Protein AF-A0A5A7NBA6-F1 (afdb_monomer_lite)

Secondary structure (DSSP, 8-state):
--------PPPPPP-HHHHT-HHHHHHHHHHHHHHHHHHHHGGGT--HHHHHHHHHHHHSTTB-HHHHHHHHTS-HHHHHHHHHTS-TT-EEEEE-TTS-EEEEEEPTT------

Radius of gyration: 22.15 Å; chains: 1; bounding box: 51×26×79 Å

Sequence (115 aa):
MPPKQVRKKAQTLDFSSLDDLFGFRLRLAQVKLFQHFRESLAPLQITPGQAGLLILIRDNPGISQSDLARAMQVERATLGQTIEAGAPRFHCAQSAPGGSPGLFLEPVGGRGCFC

Organism: NCBI:txid1236968

pLDDT: mean 74.18, std 15.96, range [31.55, 94.38]

InterPro domains:
  IPR000835 MarR-type HTH domain [PF01047] (46-83)
  IPR001387 Cro/C1-type, helix-turn-helix domain [cd00093] (54-86)
  IPR036388 Winged helix-like DNA-binding domain superfamily [G3DSA:1.10.10.10] (3-85)
  IPR036390 Winged helix DNA-binding domain superfamily [SSF46785] (13-83)

Foldseek 3Di:
DDDDDDPDDPDDDDCPVVPPVPVSVVVVVVVVVLVVVQVVCVVVVAHPLLVVLQVCCAVPPFAALVVSCVVSVHDSVVVVVRQVSGRPQWHWDQADPVGRGGTHTDGRPPDDDDD

Structure (mmCIF, N/CA/C/O backbone):
data_AF-A0A5A7NBA6-F1
#
_entry.id   AF-A0A5A7NBA6-F1
#
loop_
_atom_site.group_PDB
_atom_site.id
_atom_site.type_symbol
_atom_site.label_atom_id
_atom_site.label_alt_id
_atom_site.label_comp_id
_atom_site.label_asym_id
_atom_site.label_entity_id
_atom_site.label_seq_id
_atom_site.pdbx_PDB_ins_code
_atom_site.Cartn_x
_atom_site.Cartn_y
_atom_site.Cartn_z
_atom_site.occupancy
_atom_site.B_iso_or_equiv
_atom_site.auth_seq_id
_atom_site.auth_comp_id
_atom_site.auth_asym_id
_atom_site.auth_atom_id
_atom_site.pdbx_PDB_model_num
ATOM 1 N N . MET A 1 1 ? 4.515 -1.793 55.145 1.00 46.81 1 MET A N 1
ATOM 2 C CA . MET A 1 1 ? 3.142 -1.715 54.600 1.00 46.81 1 MET A CA 1
ATOM 3 C C . MET A 1 1 ? 3.258 -1.636 53.082 1.00 46.81 1 MET A C 1
ATOM 5 O O . MET A 1 1 ? 3.805 -0.649 52.606 1.00 46.81 1 MET A O 1
ATOM 9 N N . PRO A 1 2 ? 2.900 -2.686 52.322 1.00 53.69 2 PRO A N 1
ATOM 10 C CA . PRO A 1 2 ? 3.023 -2.648 50.866 1.00 53.69 2 PRO A CA 1
ATOM 11 C C . PRO A 1 2 ? 2.019 -1.645 50.263 1.00 53.69 2 PRO A C 1
ATOM 13 O O . PRO A 1 2 ? 0.901 -1.525 50.776 1.00 53.69 2 PRO A O 1
ATOM 16 N N . PRO A 1 3 ? 2.391 -0.907 49.201 1.00 57.19 3 PRO A N 1
ATOM 17 C CA . PRO A 1 3 ? 1.520 0.094 48.594 1.00 57.19 3 PRO A CA 1
ATOM 18 C C . PRO A 1 3 ? 0.298 -0.568 47.935 1.00 57.19 3 PRO A C 1
ATOM 20 O O . PRO A 1 3 ? 0.428 -1.467 47.104 1.00 57.19 3 PRO A O 1
ATOM 23 N N . LYS A 1 4 ? -0.907 -0.105 48.300 1.00 56.94 4 LYS A N 1
ATOM 24 C CA . LYS A 1 4 ? -2.174 -0.492 47.659 1.00 56.94 4 LYS A CA 1
ATOM 25 C C . LYS A 1 4 ? -2.187 0.024 46.217 1.00 56.94 4 LYS A C 1
ATOM 27 O O . LYS A 1 4 ? -2.393 1.212 45.986 1.00 56.94 4 LYS A O 1
ATOM 32 N N . GLN A 1 5 ? -1.996 -0.866 45.246 1.00 64.00 5 GLN A N 1
ATOM 33 C CA . GLN A 1 5 ? -2.208 -0.547 43.835 1.00 64.00 5 GLN A CA 1
ATOM 34 C C . GLN A 1 5 ? -3.697 -0.281 43.580 1.00 64.00 5 GLN A C 1
ATOM 36 O O . GLN A 1 5 ? -4.537 -1.178 43.670 1.00 64.00 5 GLN A O 1
ATOM 41 N N . VAL A 1 6 ? -4.027 0.966 43.249 1.00 63.88 6 VAL A N 1
ATOM 42 C CA . VAL A 1 6 ? -5.360 1.355 42.786 1.00 63.88 6 VAL A CA 1
ATOM 43 C C . VAL A 1 6 ? -5.533 0.814 41.367 1.00 63.88 6 VAL A C 1
ATOM 45 O O . VAL A 1 6 ? -4.910 1.307 40.427 1.00 63.88 6 VAL A O 1
ATOM 48 N N . ARG A 1 7 ? -6.365 -0.220 41.193 1.00 64.12 7 ARG A N 1
ATOM 49 C CA . ARG A 1 7 ? -6.763 -0.699 39.861 1.00 64.12 7 ARG A CA 1
ATOM 50 C C . ARG A 1 7 ? -7.501 0.435 39.141 1.00 64.12 7 ARG A C 1
ATOM 52 O O . ARG A 1 7 ? -8.629 0.760 39.509 1.00 64.12 7 ARG A O 1
ATOM 59 N N . LYS A 1 8 ? -6.875 1.049 38.130 1.00 66.94 8 LYS A N 1
ATOM 60 C CA . LYS A 1 8 ? -7.542 2.010 37.237 1.00 66.94 8 LYS A CA 1
ATOM 61 C C . LYS A 1 8 ? -8.712 1.291 36.559 1.00 66.94 8 LYS A C 1
ATOM 63 O O . LYS A 1 8 ? -8.500 0.336 35.816 1.00 66.94 8 LYS A O 1
ATOM 68 N N . LYS A 1 9 ? -9.942 1.729 36.836 1.00 61.78 9 LYS A N 1
ATOM 69 C CA . LYS A 1 9 ? -11.141 1.264 36.127 1.00 61.78 9 LYS A CA 1
ATOM 70 C C . LYS A 1 9 ? -10.965 1.635 34.652 1.00 61.78 9 LYS A C 1
ATOM 72 O O . LYS A 1 9 ? -10.729 2.805 34.355 1.00 61.78 9 LYS A O 1
ATOM 77 N N . ALA A 1 10 ? -11.018 0.653 33.755 1.00 68.06 10 ALA A N 1
ATOM 78 C CA . ALA A 1 10 ? -10.973 0.917 32.323 1.00 68.06 10 ALA A CA 1
ATOM 79 C C . ALA A 1 10 ? -12.167 1.814 31.967 1.00 68.06 10 ALA A C 1
ATOM 81 O O . ALA A 1 10 ? -13.314 1.446 32.218 1.00 68.06 10 ALA A O 1
ATOM 82 N N . GLN A 1 11 ? -11.890 3.017 31.468 1.00 78.12 11 GLN A N 1
ATOM 83 C CA . GLN A 1 11 ? -12.929 3.915 30.979 1.00 78.12 11 GLN A CA 1
ATOM 84 C C . GLN A 1 11 ? -13.466 3.341 29.667 1.00 78.12 11 GLN A C 1
ATOM 86 O O . GLN A 1 11 ? -12.701 3.102 28.733 1.00 78.12 11 GLN A O 1
ATOM 91 N N . THR A 1 12 ? -14.769 3.090 29.606 1.00 81.19 12 THR A N 1
ATOM 92 C CA . THR A 1 12 ? -15.468 2.758 28.364 1.00 81.19 12 THR A CA 1
ATOM 93 C C . THR A 1 12 ? -15.627 4.031 27.545 1.00 81.19 12 THR A C 1
ATOM 95 O O . THR A 1 12 ? -16.196 5.006 28.034 1.00 81.19 12 THR A O 1
ATOM 98 N N . LEU A 1 13 ? -15.096 4.032 26.324 1.00 85.44 13 LEU A N 1
ATOM 99 C CA . LEU A 1 13 ? -15.252 5.142 25.388 1.00 85.44 13 LEU A CA 1
ATOM 100 C C . LEU A 1 13 ? -16.667 5.117 24.801 1.00 85.44 13 LEU A C 1
ATOM 102 O O . LEU A 1 13 ? -17.128 4.067 24.356 1.00 85.44 13 LEU A O 1
ATOM 106 N N . ASP A 1 14 ? -17.331 6.269 24.801 1.00 87.12 14 ASP A N 1
ATOM 107 C CA . ASP A 1 14 ? -18.592 6.472 24.093 1.00 87.12 14 ASP A CA 1
ATOM 108 C C . ASP A 1 14 ? -18.295 6.865 22.638 1.00 87.12 14 ASP A C 1
ATOM 110 O O . ASP A 1 14 ? -17.618 7.861 22.380 1.00 87.12 14 ASP A O 1
ATOM 114 N N . PHE A 1 15 ? -18.764 6.048 21.695 1.00 84.25 15 PHE A N 1
ATOM 115 C CA . PHE A 1 15 ? -18.573 6.245 20.256 1.00 84.25 15 PHE A CA 1
ATOM 116 C C . PHE A 1 15 ? -19.818 6.804 19.555 1.00 84.25 15 PHE A C 1
ATOM 118 O O . PHE A 1 15 ? -19.771 6.998 18.343 1.00 84.25 15 PHE A O 1
ATOM 125 N N . SER A 1 16 ? -20.900 7.096 20.284 1.00 86.38 16 SER A N 1
ATOM 126 C CA . SER A 1 16 ? -22.195 7.498 19.715 1.00 86.38 16 SER A CA 1
ATOM 127 C C . SER A 1 16 ? -22.088 8.660 18.718 1.00 86.38 16 SER A C 1
ATOM 129 O O . SER A 1 16 ? -22.542 8.542 17.585 1.00 86.38 16 SER A O 1
ATOM 131 N N . SER A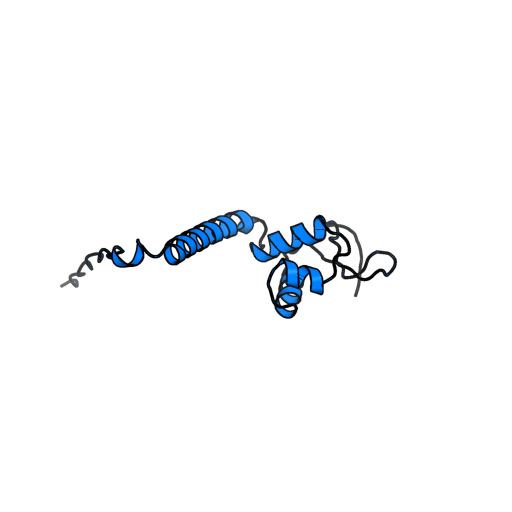 1 17 ? -21.384 9.742 19.064 1.00 86.19 17 SER A N 1
ATOM 132 C CA . SER A 1 17 ? -21.180 10.895 18.164 1.00 86.19 17 SER A CA 1
ATOM 133 C C . SER A 1 17 ? -20.340 10.594 16.912 1.00 86.19 17 SER A C 1
ATOM 135 O O . SER A 1 17 ? -20.282 11.410 15.994 1.00 86.19 17 SER A O 1
ATOM 137 N N . LEU A 1 18 ? -19.633 9.461 16.880 1.00 86.56 18 LEU A N 1
ATOM 138 C CA . LEU A 1 18 ? -18.788 9.035 15.761 1.00 86.56 18 LEU A CA 1
ATOM 139 C C . LEU A 1 18 ? -19.493 8.015 14.856 1.00 86.56 18 LEU A C 1
ATOM 141 O O . LEU A 1 18 ? -18.998 7.738 13.762 1.00 86.56 18 LEU A O 1
ATOM 145 N N . ASP A 1 19 ? -20.630 7.462 15.285 1.00 81.69 19 ASP A N 1
ATOM 146 C CA . ASP A 1 19 ? -21.346 6.420 14.548 1.00 81.69 19 ASP A CA 1
ATOM 147 C C . ASP A 1 19 ? -21.938 6.920 13.226 1.00 81.69 19 ASP A C 1
ATOM 149 O O . ASP A 1 19 ? -21.913 6.188 12.233 1.00 81.69 19 ASP A O 1
ATOM 153 N N . ASP A 1 20 ? -22.353 8.185 13.181 1.00 85.81 20 ASP A N 1
ATOM 154 C CA . ASP A 1 20 ? -22.891 8.827 11.976 1.00 85.81 20 ASP A CA 1
ATOM 155 C C . ASP A 1 20 ? -21.791 9.323 11.018 1.00 85.81 20 ASP A C 1
ATOM 157 O O . ASP A 1 20 ? -22.051 9.692 9.870 1.00 85.81 20 ASP A O 1
ATOM 161 N N . LEU A 1 21 ? -20.523 9.296 11.448 1.00 92.88 21 LEU A N 1
ATOM 162 C CA . LEU A 1 21 ? -19.390 9.717 10.630 1.00 92.88 21 LEU A CA 1
ATOM 163 C C . LEU A 1 21 ? -18.865 8.546 9.798 1.00 92.88 21 LEU A C 1
ATOM 165 O O . LEU A 1 21 ? -17.892 7.876 10.156 1.00 92.88 21 LEU A O 1
ATOM 169 N N . PHE A 1 22 ? -19.460 8.341 8.621 1.00 91.62 22 PHE A N 1
ATOM 170 C CA . PHE A 1 22 ? -19.016 7.311 7.672 1.00 91.62 22 PHE A CA 1
ATOM 171 C C . PHE A 1 22 ? -17.500 7.359 7.404 1.00 91.62 22 PHE A C 1
ATOM 173 O O . PHE A 1 22 ? -16.827 6.328 7.419 1.00 91.62 22 PHE A O 1
ATOM 180 N N . GLY A 1 23 ? -16.937 8.563 7.244 1.00 93.25 23 GLY A N 1
ATOM 181 C CA . GLY A 1 23 ? -15.498 8.750 7.042 1.00 93.25 23 GLY A CA 1
ATOM 182 C C . GLY A 1 23 ? -14.643 8.243 8.210 1.00 93.25 23 GLY A C 1
ATOM 183 O O . GLY A 1 23 ? -13.580 7.663 7.989 1.00 93.25 23 GLY A O 1
ATOM 184 N N . PHE A 1 24 ? -15.120 8.382 9.450 1.00 92.00 24 PHE A N 1
ATOM 185 C CA . PHE A 1 24 ? -14.426 7.859 10.627 1.00 92.00 24 PHE A CA 1
ATOM 186 C C . PHE A 1 24 ? -14.424 6.326 10.639 1.00 92.00 24 PHE A C 1
ATOM 188 O O . PHE A 1 24 ? -13.382 5.702 10.851 1.00 92.00 24 PHE A O 1
A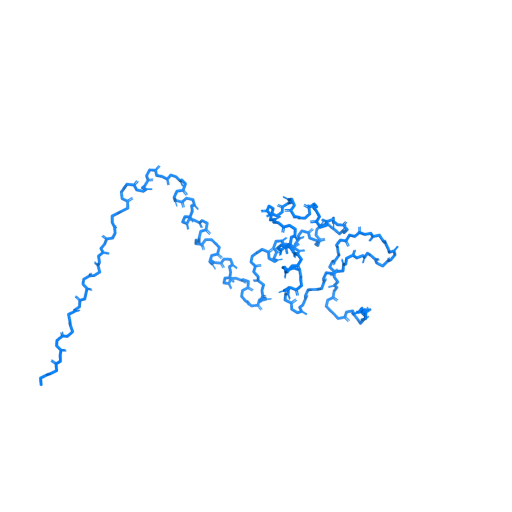TOM 195 N N . ARG A 1 25 ? -15.563 5.702 10.319 1.00 90.38 25 ARG A N 1
ATOM 196 C CA . ARG A 1 25 ? -15.661 4.240 10.191 1.00 90.38 25 ARG A CA 1
ATOM 197 C C . ARG A 1 25 ? -14.766 3.706 9.072 1.00 90.38 25 ARG A C 1
ATOM 199 O O . ARG A 1 25 ? -14.060 2.718 9.280 1.00 90.38 25 ARG A O 1
ATOM 206 N N . LEU A 1 26 ? -14.718 4.391 7.928 1.00 94.38 26 LEU A N 1
ATOM 207 C CA . LEU A 1 26 ? -13.817 4.046 6.829 1.00 94.38 26 LEU A CA 1
ATOM 208 C C . LEU A 1 26 ? -12.346 4.167 7.244 1.00 94.38 26 LEU A C 1
ATOM 210 O O . LEU A 1 26 ? -11.548 3.284 6.936 1.00 94.38 26 LEU A O 1
ATOM 214 N N . ARG A 1 27 ? -11.983 5.205 8.006 1.00 93.31 27 ARG A N 1
ATOM 215 C CA . ARG A 1 27 ? -10.631 5.351 8.557 1.00 93.31 27 ARG A CA 1
ATOM 216 C C . ARG A 1 27 ? -10.270 4.197 9.492 1.00 93.31 27 ARG A C 1
ATOM 218 O O . ARG A 1 27 ? -9.166 3.668 9.389 1.00 93.31 27 ARG A O 1
ATOM 225 N N . LEU A 1 28 ? -11.176 3.771 10.374 1.00 92.12 28 LEU A N 1
ATOM 226 C CA . LEU A 1 28 ? -10.942 2.612 11.245 1.00 92.12 28 LEU A CA 1
ATOM 227 C C . LEU A 1 28 ? -10.788 1.312 10.447 1.00 92.12 28 LEU A C 1
ATOM 229 O O . LEU A 1 28 ? -9.908 0.507 10.759 1.00 92.12 28 LEU A O 1
ATOM 233 N N . ALA A 1 29 ? -11.604 1.119 9.407 1.00 93.94 29 ALA A N 1
ATOM 234 C CA . ALA A 1 29 ? -11.478 -0.016 8.499 1.00 93.94 29 ALA A CA 1
ATOM 235 C C . ALA A 1 29 ? -10.120 -0.001 7.781 1.00 93.94 29 ALA A C 1
ATOM 237 O O . ALA A 1 29 ? -9.414 -1.008 7.799 1.00 93.94 29 ALA A O 1
ATOM 238 N N . GLN A 1 30 ? -9.709 1.154 7.244 1.00 94.00 30 GLN A N 1
ATOM 239 C CA . GLN A 1 30 ? -8.397 1.347 6.628 1.00 94.00 30 GLN A CA 1
ATOM 240 C C . GLN A 1 30 ? -7.272 0.993 7.607 1.00 94.00 30 GLN A C 1
ATOM 242 O O . GLN A 1 30 ? -6.375 0.240 7.245 1.00 94.00 30 GLN A O 1
ATOM 247 N N . VAL A 1 31 ? -7.317 1.488 8.850 1.00 92.75 31 VAL A N 1
ATOM 248 C CA . VAL A 1 31 ? -6.288 1.205 9.864 1.00 92.75 31 VAL A CA 1
ATOM 249 C C . VAL A 1 31 ? -6.192 -0.293 10.146 1.00 92.75 31 VAL A C 1
ATOM 251 O O . VAL A 1 31 ? -5.096 -0.846 10.094 1.00 92.75 31 VAL A O 1
ATOM 254 N N . LYS A 1 32 ? -7.318 -0.971 10.402 1.00 94.25 32 LYS A N 1
ATOM 255 C CA . LYS A 1 32 ? -7.320 -2.420 10.669 1.00 94.25 32 LYS A CA 1
ATOM 256 C C . LYS A 1 32 ? -6.804 -3.220 9.474 1.00 94.25 32 LYS A C 1
ATOM 258 O O . LYS A 1 32 ? -5.978 -4.112 9.653 1.00 94.25 32 LYS A O 1
ATOM 263 N N . LEU A 1 33 ? -7.245 -2.870 8.266 1.00 92.38 33 LEU A N 1
ATOM 264 C CA . LEU A 1 33 ? -6.813 -3.528 7.036 1.00 92.38 33 LEU A CA 1
ATOM 265 C C . LEU A 1 33 ? -5.310 -3.351 6.806 1.00 92.38 33 LEU A C 1
ATOM 267 O O . LEU A 1 33 ? -4.619 -4.319 6.506 1.00 92.38 33 LEU A O 1
ATOM 271 N N . PHE A 1 34 ? -4.786 -2.138 6.993 1.00 85.50 34 PHE A N 1
ATOM 272 C CA . PHE A 1 34 ? -3.359 -1.867 6.833 1.00 85.50 34 PHE A CA 1
ATOM 273 C C . PHE A 1 34 ? -2.510 -2.604 7.868 1.00 85.50 34 PHE A C 1
ATOM 275 O O . PHE A 1 34 ? -1.429 -3.070 7.520 1.00 85.50 34 PHE A O 1
ATOM 282 N N . GLN A 1 35 ? -2.980 -2.752 9.109 1.00 90.50 35 GLN A N 1
ATOM 283 C CA . GLN A 1 35 ? -2.261 -3.538 10.116 1.00 90.50 35 GLN A CA 1
ATOM 284 C C . GLN A 1 35 ? -2.189 -5.012 9.723 1.00 90.50 35 GLN A C 1
ATOM 286 O O . GLN A 1 35 ? -1.094 -5.566 9.660 1.00 90.50 35 GLN A O 1
ATOM 291 N N . HIS A 1 36 ? -3.319 -5.606 9.334 1.00 92.12 36 HIS A N 1
ATOM 292 C CA . HIS A 1 36 ? -3.329 -6.985 8.854 1.00 92.12 36 HIS A CA 1
ATOM 293 C C . HIS A 1 36 ? -2.442 -7.170 7.609 1.00 92.12 36 HIS A C 1
ATOM 295 O O . HIS A 1 36 ? -1.691 -8.143 7.494 1.00 92.12 36 HIS A O 1
ATOM 301 N N . PHE A 1 37 ? -2.472 -6.210 6.683 1.00 87.75 37 PHE A N 1
ATOM 302 C CA . PHE A 1 37 ? -1.650 -6.272 5.481 1.00 87.75 37 PHE A CA 1
ATOM 303 C C . PHE A 1 37 ? -0.150 -6.202 5.810 1.00 87.75 37 PHE A C 1
ATOM 305 O O . PHE A 1 37 ? 0.638 -6.982 5.276 1.00 87.75 37 PHE A O 1
ATOM 312 N N . ARG A 1 38 ? 0.255 -5.328 6.740 1.00 86.69 38 ARG A N 1
ATOM 313 C CA . ARG A 1 38 ? 1.644 -5.255 7.223 1.00 86.69 38 ARG A CA 1
ATOM 314 C C . ARG A 1 38 ? 2.101 -6.563 7.861 1.00 86.69 38 ARG A C 1
ATOM 316 O O . ARG A 1 38 ? 3.204 -7.007 7.573 1.00 86.69 38 ARG A O 1
ATOM 323 N N . GLU A 1 39 ? 1.267 -7.179 8.693 1.00 90.75 39 GLU A N 1
ATOM 324 C CA . GLU A 1 39 ? 1.566 -8.474 9.317 1.00 90.75 39 GLU A CA 1
ATOM 325 C C . GLU A 1 39 ? 1.752 -9.576 8.266 1.00 90.75 39 GLU A C 1
ATOM 327 O O . GLU A 1 39 ? 2.700 -10.354 8.344 1.00 90.75 39 GLU A O 1
ATOM 332 N N . SER A 1 40 ? 0.910 -9.584 7.230 1.00 89.62 40 SER A N 1
ATOM 333 C CA . SER A 1 40 ? 0.988 -10.553 6.127 1.00 89.62 40 SER A CA 1
ATOM 334 C C . SER A 1 40 ? 2.270 -10.409 5.298 1.00 89.62 40 SER A C 1
ATOM 336 O O . SER A 1 40 ? 2.788 -11.393 4.774 1.00 89.62 40 SER A O 1
ATOM 338 N N . LEU A 1 41 ? 2.797 -9.186 5.183 1.00 86.06 41 LEU A N 1
ATOM 339 C CA . LEU A 1 41 ? 4.028 -8.882 4.447 1.00 86.06 41 LEU A CA 1
ATOM 340 C C . LEU A 1 41 ? 5.293 -8.914 5.313 1.00 86.06 41 LEU A C 1
ATOM 342 O O . LEU A 1 41 ? 6.398 -8.877 4.769 1.00 86.06 41 LEU A O 1
ATOM 346 N N . ALA A 1 42 ? 5.166 -9.025 6.639 1.00 85.44 42 ALA A N 1
ATOM 347 C CA . ALA A 1 42 ? 6.304 -9.055 7.555 1.00 85.44 42 ALA A CA 1
ATOM 348 C C . ALA A 1 42 ? 7.360 -10.127 7.199 1.00 85.44 42 ALA A C 1
ATOM 350 O O . ALA A 1 42 ? 8.546 -9.790 7.213 1.00 85.44 42 ALA A O 1
ATOM 351 N N . PRO A 1 43 ? 7.000 -11.364 6.782 1.00 86.25 43 PRO A N 1
ATOM 352 C CA . PRO A 1 43 ? 7.986 -12.371 6.367 1.00 86.25 43 PRO A CA 1
ATOM 353 C C . PRO A 1 43 ? 8.797 -11.976 5.124 1.00 86.25 43 PRO A C 1
ATOM 355 O O . PRO A 1 43 ? 9.915 -12.451 4.924 1.00 86.25 43 PRO A O 1
ATOM 358 N N . LEU A 1 44 ? 8.231 -11.114 4.275 1.00 82.19 44 LEU A N 1
ATOM 359 C CA . LEU A 1 44 ? 8.868 -10.607 3.061 1.00 82.19 44 LEU A CA 1
ATOM 360 C C . LEU A 1 44 ? 9.712 -9.353 3.325 1.00 82.19 44 LEU A C 1
ATOM 362 O O . LEU A 1 44 ? 10.442 -8.934 2.432 1.00 82.19 44 LEU A O 1
ATOM 366 N N . GLN A 1 45 ? 9.642 -8.785 4.536 1.00 82.56 45 GLN A N 1
ATOM 367 C CA . GLN A 1 45 ? 10.336 -7.556 4.936 1.00 82.56 45 GLN A CA 1
ATOM 368 C C . GLN A 1 45 ? 10.042 -6.367 4.005 1.00 82.56 45 GLN A C 1
ATOM 370 O O . GLN A 1 45 ? 10.911 -5.539 3.751 1.00 82.56 45 GLN A O 1
ATOM 375 N N . ILE A 1 46 ? 8.809 -6.285 3.495 1.00 82.00 46 ILE A N 1
ATOM 376 C CA . ILE A 1 46 ? 8.332 -5.167 2.674 1.00 82.00 46 ILE A CA 1
ATOM 377 C C . ILE A 1 46 ? 7.084 -4.535 3.285 1.00 82.00 46 ILE A C 1
ATOM 379 O O . ILE A 1 46 ? 6.290 -5.181 3.966 1.00 82.00 46 ILE A O 1
ATOM 383 N N . THR A 1 47 ? 6.889 -3.251 3.013 1.00 82.25 47 THR A N 1
ATOM 384 C CA . THR A 1 47 ? 5.663 -2.527 3.353 1.00 82.25 47 THR A CA 1
ATOM 385 C C . THR A 1 47 ? 4.559 -2.776 2.313 1.00 82.25 47 THR A C 1
ATOM 387 O O . THR A 1 47 ? 4.854 -3.100 1.161 1.00 82.25 47 THR A O 1
ATOM 390 N N . PRO A 1 48 ? 3.278 -2.551 2.659 1.00 83.62 48 PRO A N 1
ATOM 391 C CA . PRO A 1 48 ? 2.175 -2.520 1.694 1.00 83.62 48 PRO A CA 1
ATOM 392 C C . PRO A 1 48 ? 2.433 -1.647 0.460 1.00 83.62 48 PRO A C 1
ATOM 394 O O . PRO A 1 48 ? 2.121 -2.048 -0.659 1.00 83.62 48 PRO A O 1
ATOM 397 N N . GLY A 1 49 ? 3.041 -0.471 0.658 1.00 83.56 49 GLY A N 1
ATOM 398 C CA . GLY A 1 49 ? 3.400 0.434 -0.434 1.00 83.56 49 GLY A CA 1
ATOM 399 C C . GLY A 1 49 ? 4.443 -0.177 -1.369 1.00 83.56 49 GLY A C 1
ATOM 400 O O . GLY A 1 49 ? 4.270 -0.134 -2.583 1.00 83.56 49 GLY A O 1
ATOM 401 N N . GLN A 1 50 ? 5.475 -0.820 -0.813 1.00 81.75 50 GLN A N 1
ATOM 402 C CA . GLN A 1 50 ? 6.484 -1.553 -1.589 1.00 81.75 50 GLN A CA 1
ATOM 403 C C . GLN A 1 50 ? 5.878 -2.734 -2.350 1.00 81.75 50 GLN A C 1
ATOM 405 O O . GLN A 1 50 ? 6.213 -2.944 -3.509 1.00 81.75 50 GLN A O 1
ATOM 410 N N . ALA A 1 51 ? 4.958 -3.483 -1.740 1.00 83.94 51 ALA A N 1
ATOM 411 C CA . ALA A 1 51 ? 4.279 -4.582 -2.422 1.00 83.94 51 ALA A CA 1
ATOM 412 C C . ALA A 1 51 ? 3.472 -4.089 -3.634 1.00 83.94 51 ALA A C 1
ATOM 414 O O . ALA A 1 51 ? 3.628 -4.625 -4.729 1.00 83.94 51 ALA A O 1
ATOM 415 N N . GLY A 1 52 ? 2.659 -3.038 -3.461 1.00 86.06 52 GLY A N 1
ATOM 416 C CA . GLY A 1 52 ? 1.903 -2.431 -4.562 1.00 86.06 52 GLY A CA 1
ATOM 417 C C . GLY A 1 52 ? 2.813 -1.901 -5.671 1.00 86.06 52 GLY A C 1
ATOM 418 O O . GLY A 1 52 ? 2.556 -2.129 -6.850 1.00 86.06 52 GLY A O 1
ATOM 419 N N . LEU A 1 53 ? 3.928 -1.281 -5.285 1.00 85.88 53 LEU A N 1
ATOM 420 C CA . LEU A 1 53 ? 4.936 -0.786 -6.210 1.00 85.88 53 LEU A CA 1
ATOM 421 C C . LEU A 1 53 ? 5.538 -1.895 -7.082 1.00 85.88 53 LEU A C 1
ATOM 423 O O . LEU A 1 53 ? 5.558 -1.781 -8.305 1.00 85.88 53 LEU A O 1
ATOM 427 N N . LEU A 1 54 ? 6.007 -2.975 -6.452 1.00 83.94 54 LEU A N 1
ATOM 428 C CA . LEU A 1 54 ? 6.608 -4.115 -7.143 1.00 83.94 54 LEU A CA 1
ATOM 429 C C . LEU A 1 54 ? 5.604 -4.786 -8.085 1.00 83.94 54 LEU A C 1
ATOM 431 O O . LEU A 1 54 ? 5.954 -5.118 -9.213 1.00 83.94 54 LEU A O 1
ATOM 435 N N . ILE A 1 55 ? 4.351 -4.946 -7.650 1.00 86.44 55 ILE A N 1
ATOM 436 C CA . ILE A 1 55 ? 3.273 -5.495 -8.483 1.00 86.44 55 ILE A CA 1
ATOM 437 C C . ILE A 1 55 ? 3.056 -4.625 -9.726 1.00 86.44 55 ILE A C 1
ATOM 439 O O . ILE A 1 55 ? 3.009 -5.153 -10.833 1.00 86.44 55 ILE A O 1
ATOM 443 N N . LEU A 1 56 ? 2.998 -3.299 -9.572 1.00 88.38 56 LEU A N 1
ATOM 444 C CA . LEU A 1 56 ? 2.814 -2.392 -10.705 1.00 88.38 56 LEU A CA 1
ATOM 445 C C . LEU A 1 56 ? 3.973 -2.447 -11.703 1.00 88.38 56 LEU A C 1
ATOM 447 O O . LEU A 1 56 ? 3.714 -2.455 -12.902 1.00 88.38 56 LEU A O 1
ATOM 451 N N . ILE A 1 57 ? 5.224 -2.517 -11.238 1.00 86.56 57 ILE A N 1
ATOM 452 C CA . ILE A 1 57 ? 6.392 -2.652 -12.126 1.00 86.56 57 ILE A CA 1
ATOM 453 C C . ILE A 1 57 ? 6.371 -4.010 -12.839 1.00 86.56 57 ILE A C 1
ATOM 455 O O . ILE A 1 57 ? 6.628 -4.076 -14.039 1.00 86.56 57 ILE A O 1
ATOM 459 N N . ARG A 1 58 ? 6.038 -5.095 -12.123 1.00 85.62 58 ARG A N 1
ATOM 460 C CA . ARG A 1 58 ? 5.918 -6.443 -12.701 1.00 85.62 58 ARG A CA 1
ATOM 461 C C . ARG A 1 58 ? 4.888 -6.482 -13.825 1.00 85.62 58 ARG A C 1
ATOM 463 O O . ARG A 1 58 ? 5.155 -7.050 -14.878 1.00 85.62 58 ARG A O 1
ATOM 470 N N . ASP A 1 59 ? 3.720 -5.903 -13.572 1.00 89.19 59 ASP A N 1
ATOM 471 C CA . ASP A 1 59 ? 2.578 -5.975 -14.481 1.00 89.19 59 ASP A CA 1
ATOM 472 C C . ASP A 1 59 ? 2.679 -4.918 -15.601 1.00 89.19 59 ASP A C 1
ATOM 474 O O . ASP A 1 59 ? 1.998 -5.036 -16.617 1.00 89.19 59 ASP A O 1
ATOM 478 N N . ASN A 1 60 ? 3.559 -3.915 -15.451 1.00 88.44 60 ASN A N 1
ATOM 479 C CA . ASN A 1 60 ? 3.824 -2.859 -16.435 1.00 88.44 60 ASN A CA 1
ATOM 480 C C . ASN A 1 60 ? 5.341 -2.641 -16.637 1.00 88.44 60 ASN A C 1
ATOM 482 O O . ASN A 1 60 ? 5.874 -1.596 -16.242 1.00 88.44 60 ASN A O 1
ATOM 486 N N . PRO A 1 61 ? 6.063 -3.598 -17.249 1.00 85.06 61 PRO A N 1
ATOM 487 C CA . PRO A 1 61 ? 7.490 -3.442 -17.512 1.00 85.06 61 PRO A CA 1
ATOM 488 C C . PRO A 1 61 ? 7.765 -2.205 -18.372 1.00 85.06 61 PRO A C 1
ATOM 490 O O . PRO A 1 61 ? 7.104 -1.980 -19.384 1.00 85.06 61 PRO A O 1
ATOM 493 N N . GLY A 1 62 ? 8.751 -1.403 -17.978 1.00 84.75 62 GLY A N 1
ATOM 494 C CA . GLY A 1 62 ? 9.092 -0.159 -18.664 1.00 84.75 62 GLY A CA 1
ATOM 495 C C . GLY A 1 62 ? 8.257 1.051 -18.239 1.00 84.75 62 GLY A C 1
ATOM 496 O O . GLY A 1 62 ? 8.442 2.129 -18.802 1.00 84.75 62 GLY A O 1
ATOM 497 N N . ILE A 1 63 ? 7.379 0.924 -17.233 1.00 87.94 63 ILE A N 1
ATOM 498 C CA . ILE A 1 63 ? 6.645 2.071 -16.682 1.00 87.94 63 ILE A CA 1
ATOM 499 C C . ILE A 1 63 ? 7.612 3.168 -16.210 1.00 87.94 63 ILE A C 1
ATOM 501 O O . ILE A 1 63 ? 8.655 2.901 -15.602 1.00 87.94 63 ILE A O 1
ATOM 505 N N . SER A 1 64 ? 7.264 4.427 -16.485 1.00 84.88 64 SER A N 1
ATOM 506 C CA . SER A 1 64 ? 8.048 5.573 -16.027 1.00 84.88 64 SER A CA 1
ATOM 507 C C . SER A 1 64 ? 7.860 5.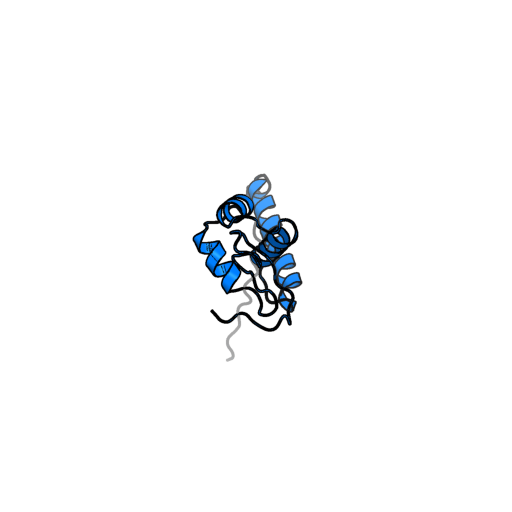802 -14.520 1.00 84.88 64 SER A C 1
ATOM 509 O O . SER A 1 64 ? 6.786 5.562 -13.967 1.00 84.88 64 SER A O 1
ATOM 511 N N . GLN A 1 65 ? 8.878 6.338 -13.834 1.00 79.69 65 GLN A N 1
ATOM 512 C CA . GLN A 1 65 ? 8.751 6.714 -12.415 1.00 79.69 65 GLN A CA 1
ATOM 513 C C . GLN A 1 65 ? 7.624 7.731 -12.175 1.00 79.69 65 GLN A C 1
ATOM 515 O O . GLN A 1 65 ? 6.980 7.701 -11.129 1.00 79.69 65 GLN A O 1
ATOM 520 N N . SER A 1 66 ? 7.389 8.636 -13.129 1.00 84.12 66 SER A N 1
ATOM 521 C CA . SER A 1 66 ? 6.344 9.660 -13.035 1.00 84.12 66 SER A CA 1
ATOM 522 C C . SER A 1 66 ? 4.944 9.052 -13.110 1.00 84.12 66 SER A C 1
ATOM 524 O O . SER A 1 66 ? 4.068 9.424 -12.329 1.00 84.12 66 SER A O 1
ATOM 526 N N . ASP A 1 67 ? 4.732 8.091 -14.010 1.00 87.56 67 ASP A N 1
ATOM 527 C CA . ASP A 1 67 ? 3.457 7.379 -14.114 1.00 87.56 67 ASP A CA 1
ATOM 528 C C . ASP A 1 67 ? 3.212 6.488 -12.904 1.00 87.56 67 ASP A C 1
ATOM 530 O O . ASP A 1 67 ? 2.096 6.438 -12.388 1.00 87.56 67 ASP A O 1
ATOM 534 N N . LEU A 1 68 ? 4.268 5.860 -12.393 1.00 86.12 68 LEU A N 1
ATOM 535 C CA . LEU A 1 68 ? 4.206 5.058 -11.181 1.00 86.12 68 LEU A CA 1
ATOM 536 C C . LEU A 1 68 ? 3.884 5.909 -9.939 1.00 86.12 68 LEU A C 1
ATOM 538 O O . LEU A 1 68 ? 3.051 5.511 -9.128 1.00 86.12 68 LEU A O 1
ATOM 542 N N . ALA A 1 69 ? 4.459 7.113 -9.825 1.00 84.50 69 ALA A N 1
ATOM 543 C CA . ALA A 1 69 ? 4.129 8.097 -8.783 1.00 84.50 69 ALA A CA 1
ATOM 544 C C . ALA A 1 69 ? 2.670 8.523 -8.820 1.00 84.50 69 ALA A C 1
ATOM 546 O O . ALA A 1 69 ? 1.986 8.519 -7.795 1.00 84.50 69 ALA A O 1
ATOM 547 N N . ARG A 1 70 ? 2.178 8.819 -10.022 1.00 87.12 70 ARG A N 1
ATOM 548 C CA . ARG A 1 70 ? 0.784 9.185 -10.246 1.00 87.12 70 ARG A CA 1
ATOM 549 C C . ARG A 1 70 ? -0.168 8.042 -9.891 1.00 87.12 70 ARG A C 1
ATOM 551 O O . ARG A 1 70 ? -1.176 8.292 -9.238 1.00 87.12 70 ARG A O 1
ATOM 558 N N . ALA A 1 71 ? 0.156 6.806 -10.274 1.00 88.06 71 ALA A N 1
ATOM 559 C CA . ALA A 1 71 ? -0.654 5.628 -9.961 1.00 88.06 71 ALA A CA 1
ATOM 560 C C . ALA A 1 71 ? -0.711 5.341 -8.4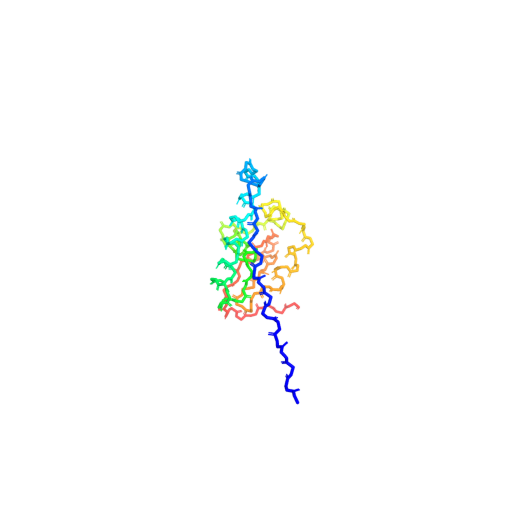52 1.00 88.06 71 ALA A C 1
ATOM 562 O O . ALA A 1 71 ? -1.771 5.020 -7.921 1.00 88.06 71 ALA A O 1
ATOM 563 N N . MET A 1 72 ? 0.415 5.503 -7.756 1.00 85.94 72 MET A N 1
ATOM 564 C CA . MET A 1 72 ? 0.524 5.263 -6.315 1.00 85.94 72 MET A CA 1
ATOM 565 C C . MET A 1 72 ? 0.036 6.440 -5.455 1.00 85.94 72 MET A C 1
ATOM 567 O O . MET A 1 72 ? -0.051 6.292 -4.240 1.00 85.94 72 MET A O 1
ATOM 571 N N . GLN A 1 73 ? -0.289 7.590 -6.062 1.00 85.19 73 GLN A N 1
ATOM 572 C CA . GLN A 1 73 ? -0.664 8.833 -5.370 1.00 85.19 73 GLN A CA 1
ATOM 573 C C . GLN A 1 73 ? 0.362 9.263 -4.305 1.00 85.19 73 GLN A C 1
ATOM 575 O O . GLN A 1 73 ? 0.008 9.729 -3.223 1.00 85.19 73 GLN A O 1
ATOM 580 N N . VAL A 1 74 ? 1.649 9.096 -4.613 1.00 77.88 74 VAL A N 1
ATOM 581 C CA . VAL A 1 74 ? 2.770 9.476 -3.742 1.00 77.88 74 VAL A CA 1
ATOM 582 C C . VAL A 1 74 ? 3.704 10.436 -4.463 1.00 77.88 74 VAL A C 1
ATOM 584 O O . VAL A 1 74 ? 3.751 10.490 -5.693 1.00 77.88 74 VAL A O 1
ATOM 587 N N . GLU A 1 75 ? 4.495 11.179 -3.697 1.00 67.94 75 GLU A N 1
ATOM 588 C CA . GLU A 1 75 ? 5.541 12.020 -4.263 1.00 67.94 75 GLU A CA 1
ATOM 589 C C . GLU A 1 75 ? 6.666 11.168 -4.870 1.00 67.94 75 GLU A C 1
ATOM 591 O O . GLU A 1 75 ? 7.085 10.143 -4.321 1.00 67.94 75 GLU A O 1
ATOM 596 N N . ARG A 1 76 ? 7.212 11.621 -6.005 1.00 57.09 76 ARG A N 1
ATOM 597 C CA . ARG A 1 76 ? 8.294 10.930 -6.727 1.00 57.09 76 ARG A CA 1
ATOM 598 C C . ARG A 1 76 ? 9.542 10.699 -5.858 1.00 57.09 76 ARG A C 1
ATOM 600 O O . ARG A 1 76 ? 10.214 9.684 -6.013 1.00 57.09 76 ARG A O 1
ATOM 607 N N . ALA A 1 77 ? 9.829 11.605 -4.920 1.00 59.47 77 ALA A N 1
ATOM 608 C CA . ALA A 1 77 ? 10.952 11.485 -3.987 1.00 59.47 77 ALA A CA 1
ATOM 609 C C . ALA A 1 77 ? 10.762 10.357 -2.953 1.00 59.47 77 ALA A C 1
ATOM 611 O O . ALA A 1 77 ? 11.734 9.727 -2.533 1.00 59.47 77 ALA A O 1
ATOM 612 N N . THR A 1 78 ? 9.517 10.065 -2.563 1.00 59.81 78 THR A N 1
ATOM 613 C CA . THR A 1 78 ? 9.175 8.942 -1.673 1.00 59.81 78 THR A CA 1
ATOM 614 C C . THR A 1 78 ? 9.324 7.607 -2.398 1.00 59.81 78 THR A C 1
ATOM 616 O O . THR A 1 78 ? 9.727 6.611 -1.800 1.00 59.81 78 THR A O 1
ATOM 619 N N . LEU A 1 79 ? 9.054 7.588 -3.705 1.00 61.09 79 LEU A N 1
ATOM 620 C CA . LEU A 1 79 ? 9.222 6.407 -4.547 1.00 61.09 79 LEU A CA 1
ATOM 621 C C . LEU A 1 79 ? 10.671 5.956 -4.676 1.00 61.09 79 LEU A C 1
ATOM 623 O O . LEU A 1 79 ? 10.923 4.773 -4.484 1.00 61.09 79 LEU A O 1
ATOM 627 N N . GLY A 1 80 ? 11.613 6.867 -4.941 1.00 58.06 80 GLY A N 1
ATOM 628 C CA . GLY A 1 80 ? 13.039 6.519 -5.034 1.00 58.06 80 GLY A CA 1
ATOM 629 C C . GLY A 1 80 ? 13.547 5.822 -3.768 1.00 58.06 80 GLY A C 1
ATOM 630 O O . GLY A 1 80 ? 14.090 4.725 -3.840 1.00 58.06 80 GLY A O 1
ATOM 631 N N . GLN A 1 81 ? 13.221 6.384 -2.600 1.00 59.81 81 GLN A N 1
ATOM 632 C CA . GLN A 1 81 ? 13.553 5.792 -1.298 1.00 59.81 81 GLN A CA 1
ATOM 633 C C . GLN A 1 81 ? 12.883 4.429 -1.080 1.00 59.81 81 GLN A C 1
ATOM 635 O O . GLN A 1 81 ? 13.461 3.542 -0.467 1.00 59.81 81 GLN A O 1
ATOM 640 N N . THR A 1 82 ? 11.664 4.244 -1.588 1.00 60.91 82 THR A N 1
ATOM 641 C CA . THR A 1 82 ? 10.899 2.996 -1.446 1.00 60.91 82 THR A CA 1
ATOM 642 C C . THR A 1 82 ? 11.433 1.881 -2.353 1.00 60.91 82 THR A C 1
ATOM 644 O O . THR A 1 82 ? 11.397 0.713 -1.955 1.00 60.91 82 THR A O 1
ATOM 647 N N . ILE A 1 83 ? 11.930 2.243 -3.543 1.00 61.91 83 ILE A N 1
ATOM 648 C CA . ILE A 1 83 ? 12.593 1.348 -4.502 1.00 61.91 83 ILE A CA 1
ATOM 649 C C . ILE A 1 83 ? 13.947 0.896 -3.946 1.00 61.91 83 ILE A C 1
ATOM 651 O O . ILE A 1 83 ? 14.228 -0.298 -3.935 1.00 61.91 83 ILE A O 1
ATOM 655 N N . GLU A 1 84 ? 14.756 1.832 -3.444 1.00 58.78 84 GLU A N 1
ATOM 656 C CA . GLU A 1 84 ? 16.084 1.543 -2.884 1.00 58.78 84 GLU A CA 1
ATOM 657 C C . GLU A 1 84 ? 16.012 0.796 -1.546 1.00 58.78 84 GLU A C 1
ATOM 659 O O . GLU A 1 84 ? 16.823 -0.088 -1.288 1.00 58.78 84 GLU A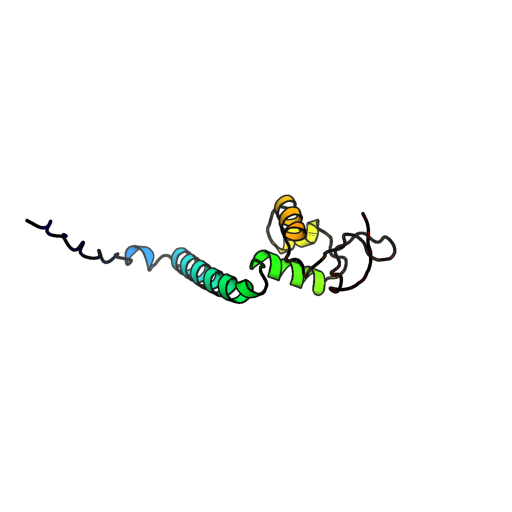 O 1
ATOM 664 N N . ALA A 1 85 ? 15.008 1.088 -0.713 1.00 57.34 85 ALA A N 1
ATOM 665 C CA . ALA A 1 85 ? 14.764 0.382 0.547 1.00 57.34 85 ALA A CA 1
ATOM 666 C C . ALA A 1 85 ? 13.962 -0.925 0.380 1.00 57.34 85 ALA A C 1
ATOM 668 O O . ALA A 1 85 ? 13.484 -1.484 1.374 1.00 57.34 85 ALA A O 1
ATOM 669 N N . GLY A 1 86 ? 13.732 -1.384 -0.856 1.00 58.12 86 GLY A N 1
ATOM 670 C CA . GLY A 1 86 ? 13.071 -2.657 -1.138 1.00 58.12 86 GLY A CA 1
ATOM 671 C C . GLY A 1 86 ? 13.777 -3.830 -0.451 1.00 58.12 86 GLY A C 1
ATOM 672 O O . GLY A 1 86 ? 14.972 -3.781 -0.163 1.00 58.12 86 GLY A O 1
ATOM 673 N N . ALA A 1 87 ? 13.036 -4.903 -0.158 1.00 54.28 87 ALA A N 1
ATOM 674 C CA . ALA A 1 87 ? 13.636 -6.099 0.428 1.00 54.28 87 ALA A CA 1
ATOM 675 C C . ALA A 1 87 ? 14.806 -6.602 -0.442 1.00 54.28 87 ALA A C 1
ATOM 677 O O . ALA A 1 87 ? 14.711 -6.528 -1.668 1.00 54.28 87 ALA A O 1
ATOM 678 N N . PRO A 1 88 ? 15.847 -7.226 0.147 1.00 56.19 88 PRO A N 1
ATOM 679 C CA . PRO A 1 88 ? 17.068 -7.675 -0.551 1.00 56.19 88 PRO A CA 1
ATOM 680 C C . PRO A 1 88 ? 16.832 -8.696 -1.685 1.00 56.19 88 PRO A C 1
ATOM 682 O O . PRO A 1 88 ? 17.768 -9.170 -2.321 1.00 56.19 88 PRO A O 1
ATOM 685 N N . ARG A 1 89 ? 15.573 -9.080 -1.911 1.00 56.72 89 ARG A N 1
ATOM 686 C CA . ARG A 1 89 ? 15.095 -10.003 -2.939 1.00 56.72 89 ARG A CA 1
ATOM 687 C C . ARG A 1 89 ? 14.397 -9.304 -4.112 1.00 56.72 89 ARG A C 1
ATOM 689 O O . ARG A 1 89 ? 13.845 -9.993 -4.953 1.00 56.72 89 ARG A O 1
ATOM 696 N N . PHE A 1 90 ? 14.356 -7.979 -4.189 1.00 57.88 90 PHE A N 1
ATOM 697 C CA . PHE A 1 90 ? 13.739 -7.301 -5.329 1.00 57.88 90 PHE A CA 1
ATOM 698 C C . PHE A 1 90 ? 14.621 -6.140 -5.767 1.00 57.88 90 PHE A C 1
ATOM 700 O O . PHE A 1 90 ? 14.729 -5.144 -5.061 1.00 57.88 90 PHE A O 1
ATOM 707 N N . HIS A 1 91 ? 15.242 -6.275 -6.938 1.00 62.12 91 HIS A N 1
ATOM 708 C CA . HIS A 1 91 ? 16.016 -5.204 -7.557 1.00 62.12 91 HIS A CA 1
ATOM 709 C C . HIS A 1 91 ? 15.198 -4.599 -8.697 1.00 62.12 91 HIS A C 1
ATOM 711 O O . HIS A 1 91 ? 14.648 -5.326 -9.529 1.00 62.12 91 HIS A O 1
ATOM 717 N N . CYS A 1 92 ? 15.084 -3.271 -8.702 1.00 58.25 92 CYS A N 1
ATOM 718 C CA . CYS A 1 92 ? 14.495 -2.529 -9.810 1.00 58.25 92 CYS A CA 1
ATOM 719 C C . CYS A 1 92 ? 15.612 -1.910 -10.650 1.00 58.25 92 CYS A C 1
ATOM 721 O O . CYS A 1 92 ? 16.382 -1.097 -10.140 1.00 58.25 92 CYS A O 1
ATOM 723 N N . ALA A 1 93 ? 15.661 -2.236 -11.937 1.00 64.94 93 ALA A N 1
ATOM 724 C CA . ALA A 1 93 ? 16.533 -1.564 -12.892 1.00 64.94 93 ALA A CA 1
ATOM 725 C C . ALA A 1 93 ? 15.801 -0.365 -13.512 1.00 64.94 93 ALA A C 1
ATOM 727 O O . ALA A 1 93 ? 14.620 -0.458 -13.852 1.00 64.94 93 ALA A O 1
ATOM 728 N N . GLN A 1 94 ? 16.500 0.764 -13.676 1.00 63.91 94 GLN A N 1
ATOM 729 C CA . GLN A 1 94 ? 15.957 1.982 -14.305 1.00 63.91 94 GLN A CA 1
ATOM 730 C C . GLN A 1 94 ? 16.075 1.974 -15.842 1.00 63.91 94 GLN A C 1
ATOM 732 O O . GLN A 1 94 ? 15.750 2.962 -16.508 1.00 63.91 94 GLN A O 1
ATOM 737 N N . SER A 1 95 ? 16.573 0.884 -16.429 1.00 62.66 95 SER A N 1
ATOM 738 C CA . SER A 1 95 ? 16.740 0.738 -17.875 1.00 62.66 95 SER A CA 1
ATOM 739 C C . SER A 1 95 ? 16.659 -0.726 -18.290 1.00 62.66 95 SER A C 1
ATOM 741 O O . SER A 1 95 ? 17.165 -1.604 -17.592 1.00 62.66 95 SER A O 1
ATOM 743 N N . ALA A 1 96 ? 16.037 -0.979 -19.442 1.00 58.12 96 ALA A N 1
ATOM 744 C CA . ALA A 1 96 ? 16.041 -2.300 -20.062 1.00 58.12 96 ALA A CA 1
ATOM 745 C C . ALA A 1 96 ? 17.461 -2.680 -20.531 1.00 58.12 96 ALA A C 1
ATOM 747 O O . ALA A 1 96 ? 18.233 -1.782 -20.897 1.00 58.12 96 ALA A O 1
ATOM 748 N N . PRO A 1 97 ? 17.794 -3.980 -20.645 1.00 56.22 97 PRO A N 1
ATOM 749 C CA . PRO A 1 97 ? 18.940 -4.418 -21.438 1.00 56.22 97 PRO A CA 1
ATOM 750 C C . PRO A 1 97 ? 18.717 -3.988 -22.901 1.00 56.22 97 PRO A C 1
ATOM 752 O O . PRO A 1 97 ? 17.947 -4.605 -23.632 1.00 56.22 97 PRO A O 1
ATOM 755 N N . GLY A 1 98 ? 19.317 -2.859 -23.296 1.00 64.62 98 GLY A N 1
ATOM 756 C CA . GLY A 1 98 ? 19.053 -2.176 -24.574 1.00 64.62 98 GLY A CA 1
ATOM 757 C C . GLY A 1 98 ? 18.818 -0.659 -24.480 1.00 64.62 98 GLY A C 1
ATOM 758 O O . GLY A 1 98 ? 18.648 -0.016 -25.511 1.00 64.62 98 GLY A O 1
ATOM 759 N N . GLY A 1 99 ? 18.818 -0.065 -23.278 1.00 63.56 99 GLY A N 1
ATOM 760 C CA . GLY A 1 99 ? 18.890 1.395 -23.090 1.00 63.56 99 GLY A CA 1
ATOM 761 C C . GLY A 1 99 ? 17.564 2.160 -23.182 1.00 63.56 99 GLY A C 1
ATOM 762 O O . GLY A 1 99 ? 17.570 3.389 -23.164 1.00 63.56 99 GLY A O 1
ATOM 763 N N . SER A 1 100 ? 16.423 1.469 -23.256 1.00 58.38 100 SER A N 1
ATOM 764 C CA . SER A 1 100 ? 15.114 2.130 -23.151 1.00 58.38 100 SER A CA 1
ATOM 765 C C . SER A 1 100 ? 14.833 2.523 -21.690 1.00 58.38 100 SER A C 1
ATOM 767 O O . SER A 1 100 ? 14.921 1.652 -20.815 1.00 58.38 100 SER A O 1
ATOM 769 N N . PRO A 1 101 ? 14.508 3.800 -21.403 1.00 67.50 101 PRO A N 1
ATOM 770 C CA . PRO A 1 101 ? 14.254 4.263 -20.043 1.00 67.50 101 PRO A CA 1
ATOM 771 C C . PRO A 1 101 ? 12.933 3.691 -19.516 1.00 67.50 101 PRO A C 1
ATOM 773 O O . PRO A 1 101 ? 11.906 3.786 -20.183 1.00 67.50 101 PRO A O 1
ATOM 776 N N . GLY A 1 102 ? 12.951 3.117 -18.313 1.00 72.31 102 GLY A N 1
ATOM 777 C CA . GLY A 1 102 ? 11.768 2.515 -17.696 1.00 72.31 102 GLY A CA 1
ATOM 778 C C . GLY A 1 102 ? 12.126 1.606 -16.524 1.00 72.31 102 GLY A C 1
ATOM 779 O O . GLY A 1 102 ? 13.280 1.214 -16.375 1.00 72.31 102 GLY A O 1
ATOM 780 N N . LEU A 1 103 ? 11.150 1.296 -15.671 1.00 75.81 103 LEU A N 1
ATOM 781 C CA . LEU A 1 103 ? 11.362 0.431 -14.509 1.00 75.81 103 LEU A CA 1
ATOM 782 C C . LEU A 1 103 ? 11.106 -1.040 -14.848 1.00 75.81 103 LEU A C 1
ATOM 784 O O . LEU A 1 103 ? 10.078 -1.380 -15.434 1.00 75.81 103 LEU A O 1
ATOM 788 N N . PHE A 1 104 ? 12.025 -1.910 -14.431 1.00 75.12 104 PHE A N 1
ATOM 789 C CA . PHE A 1 104 ? 11.952 -3.360 -14.626 1.00 75.12 104 PHE A CA 1
ATOM 790 C C . PHE A 1 104 ? 12.305 -4.092 -13.331 1.00 75.12 104 PHE A C 1
ATOM 792 O O . PHE A 1 104 ? 13.184 -3.645 -12.597 1.00 75.12 104 PHE A O 1
ATOM 799 N N . LEU A 1 105 ? 11.649 -5.225 -13.064 1.00 72.19 105 LEU A N 1
ATOM 800 C CA . LEU A 1 105 ? 12.059 -6.132 -11.990 1.00 72.19 105 LEU A CA 1
ATOM 801 C C . LEU A 1 105 ? 13.110 -7.114 -12.503 1.00 72.19 105 LEU A C 1
ATOM 803 O O . LEU A 1 105 ? 12.879 -7.795 -13.503 1.00 72.19 105 LEU A O 1
ATOM 807 N N . GLU A 1 106 ? 14.221 -7.238 -11.784 1.00 65.94 106 GLU A N 1
ATOM 808 C CA . GLU A 1 106 ? 15.220 -8.270 -12.056 1.00 65.94 106 GLU A CA 1
ATOM 809 C C . GLU A 1 106 ? 14.991 -9.521 -11.191 1.00 65.94 106 GLU A C 1
ATOM 811 O O . GLU A 1 106 ? 14.676 -9.411 -9.999 1.00 65.94 106 GLU A O 1
ATOM 816 N N . PRO A 1 107 ? 15.160 -10.734 -11.752 1.00 55.69 107 PRO A N 1
ATOM 817 C CA . PRO A 1 107 ? 15.092 -11.959 -10.971 1.00 55.69 107 PRO A CA 1
ATOM 818 C C . PRO A 1 107 ? 16.264 -12.053 -9.984 1.00 55.69 107 PRO A C 1
ATOM 820 O O . PRO A 1 107 ? 17.426 -11.813 -10.320 1.00 55.69 107 PRO A O 1
ATOM 823 N N . VAL A 1 108 ? 15.962 -12.469 -8.753 1.00 52.66 108 VAL A N 1
ATOM 824 C CA . VAL A 1 108 ? 16.967 -12.722 -7.711 1.00 52.66 108 VAL A CA 1
ATOM 825 C C . VAL A 1 108 ? 17.916 -13.823 -8.167 1.00 52.66 108 VAL A C 1
ATOM 827 O O . VAL A 1 108 ? 17.501 -14.968 -8.332 1.00 52.66 108 VAL A O 1
ATOM 830 N N . GLY A 1 109 ? 19.196 -13.486 -8.338 1.00 49.25 109 GLY A N 1
ATOM 831 C CA . GLY A 1 109 ? 20.248 -14.436 -8.716 1.00 49.25 109 GLY A CA 1
ATOM 832 C C . GLY A 1 109 ? 20.836 -14.236 -10.116 1.00 49.25 109 GLY A C 1
ATOM 833 O O . GLY A 1 109 ? 21.748 -14.974 -10.493 1.00 49.25 109 GLY A O 1
ATOM 834 N N . GLY A 1 110 ? 20.385 -13.231 -10.871 1.00 38.50 110 GLY A N 1
ATOM 835 C CA . GLY A 1 110 ? 21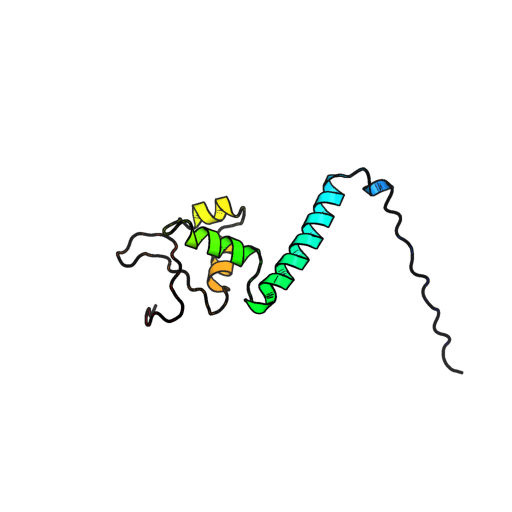.088 -12.767 -12.065 1.00 38.50 110 GLY A CA 1
ATOM 836 C C . GLY A 1 110 ? 22.400 -12.093 -11.672 1.00 38.50 110 GLY A C 1
ATOM 837 O O . GLY A 1 110 ? 22.407 -10.998 -11.121 1.00 38.50 110 GLY A O 1
ATOM 838 N N . ARG A 1 111 ? 23.527 -12.769 -11.901 1.00 39.62 111 ARG A N 1
ATOM 839 C CA . ARG A 1 111 ? 24.856 -12.172 -11.753 1.00 39.62 111 ARG A CA 1
ATOM 840 C C . ARG A 1 111 ? 24.955 -10.909 -12.609 1.00 39.62 111 ARG A C 1
ATOM 842 O O . ARG A 1 111 ? 24.899 -11.008 -13.828 1.00 39.62 111 ARG A O 1
ATOM 849 N N . GLY A 1 112 ? 25.252 -9.796 -11.947 1.00 42.28 112 GLY A N 1
ATOM 850 C CA . GLY A 1 112 ? 25.921 -8.651 -12.544 1.00 42.28 112 GLY A CA 1
ATOM 851 C C . GLY A 1 112 ? 24.995 -7.526 -12.973 1.00 42.28 112 GLY A C 1
ATOM 852 O O . GLY A 1 112 ? 24.460 -7.549 -14.069 1.00 42.28 112 GLY A O 1
ATOM 853 N N . CYS A 1 113 ? 24.992 -6.458 -12.182 1.00 33.56 113 CYS A N 1
ATOM 854 C CA . CYS A 1 113 ? 25.385 -5.177 -12.743 1.00 33.56 113 CYS A CA 1
ATOM 855 C C . CYS A 1 113 ? 26.044 -4.334 -11.650 1.00 33.56 113 CYS A C 1
ATOM 857 O O . CYS A 1 113 ? 25.413 -3.932 -10.678 1.00 33.56 113 CYS A O 1
ATOM 859 N N . PHE A 1 114 ? 27.357 -4.152 -11.805 1.00 35.00 114 PHE A N 1
ATOM 860 C CA . PHE A 1 114 ? 28.093 -3.050 -11.207 1.00 35.00 114 PHE A CA 1
ATOM 861 C C . PHE A 1 114 ? 27.511 -1.750 -11.768 1.00 35.00 114 PHE A C 1
ATOM 863 O O . PHE A 1 114 ? 27.491 -1.581 -12.988 1.00 35.00 114 PHE A O 1
ATOM 870 N N . CYS A 1 115 ? 27.098 -0.861 -10.876 1.00 31.55 115 CYS A N 1
ATOM 871 C CA . CYS A 1 115 ? 27.192 0.580 -11.053 1.00 31.55 115 CYS A CA 1
ATOM 872 C C . CYS A 1 115 ? 27.835 1.122 -9.777 1.00 31.55 115 CYS A C 1
ATOM 874 O O . CYS A 1 115 ? 27.345 0.746 -8.687 1.00 31.55 115 CYS A O 1
#